Protein AF-A0A8J5QPN4-F1 (afdb_monomer_lite)

Structure (mmCIF, N/CA/C/O backbone):
data_AF-A0A8J5QPN4-F1
#
_entry.id   AF-A0A8J5QPN4-F1
#
loop_
_atom_site.group_PDB
_atom_site.id
_atom_site.type_symbol
_atom_site.label_atom_id
_atom_site.label_alt_id
_atom_site.label_comp_id
_atom_site.label_asym_id
_atom_site.label_entity_id
_atom_site.label_seq_id
_atom_site.pdbx_PDB_ins_code
_atom_site.Cartn_x
_atom_site.Cartn_y
_atom_site.Cartn_z
_atom_site.occupancy
_atom_site.B_iso_or_equiv
_atom_site.auth_seq_id
_atom_site.auth_comp_id
_atom_site.auth_asym_id
_atom_site.auth_atom_id
_atom_site.pdbx_PDB_model_num
ATOM 1 N N . MET A 1 1 ? -34.274 6.785 1.586 1.00 39.97 1 MET A N 1
ATOM 2 C CA . MET A 1 1 ? -33.399 6.368 2.703 1.00 39.97 1 MET A CA 1
ATOM 3 C C . MET A 1 1 ? -32.013 6.960 2.463 1.00 39.97 1 MET A C 1
ATOM 5 O O . MET A 1 1 ? -31.205 6.361 1.769 1.00 39.97 1 MET A O 1
ATOM 9 N N . LYS A 1 2 ? -31.789 8.200 2.905 1.00 30.58 2 LYS A N 1
ATOM 10 C CA . LYS A 1 2 ? -30.515 8.919 2.758 1.00 30.58 2 LYS A CA 1
ATOM 11 C C . LYS A 1 2 ? -29.833 8.866 4.125 1.00 30.58 2 LYS A C 1
ATOM 13 O O . LYS A 1 2 ? -30.420 9.345 5.090 1.00 30.58 2 LYS A O 1
ATOM 18 N N . LYS A 1 3 ? -28.666 8.226 4.235 1.00 36.06 3 LYS A N 1
ATOM 19 C CA . LYS A 1 3 ? -27.866 8.253 5.467 1.00 36.06 3 LYS A CA 1
ATOM 20 C C . LYS A 1 3 ? -27.276 9.658 5.584 1.00 36.06 3 LYS A C 1
ATOM 22 O O . LYS A 1 3 ? -26.425 10.037 4.788 1.00 36.06 3 LYS A O 1
ATOM 27 N N . MET A 1 4 ? -27.833 10.443 6.499 1.00 28.94 4 MET A N 1
ATOM 28 C CA . MET A 1 4 ? -27.435 11.817 6.782 1.00 28.94 4 MET A CA 1
ATOM 29 C C . MET A 1 4 ? -26.068 11.783 7.477 1.00 28.94 4 MET A C 1
ATOM 31 O O . MET A 1 4 ? -25.975 11.361 8.625 1.00 28.94 4 MET A O 1
ATOM 35 N N . MET A 1 5 ? -25.004 12.179 6.778 1.00 36.56 5 MET A N 1
ATOM 36 C CA . MET A 1 5 ? -23.725 12.509 7.410 1.00 36.56 5 MET A CA 1
ATOM 37 C C . MET A 1 5 ? -23.923 13.870 8.072 1.00 36.56 5 MET A C 1
ATOM 39 O O . MET A 1 5 ? -23.987 14.890 7.388 1.00 36.56 5 MET A O 1
ATOM 43 N N . ILE A 1 6 ? -24.137 13.883 9.385 1.00 39.09 6 ILE A N 1
ATOM 44 C CA . ILE A 1 6 ? -24.289 15.129 10.133 1.00 39.09 6 ILE A CA 1
ATOM 45 C C . ILE A 1 6 ? -22.881 15.702 10.330 1.00 39.09 6 ILE A C 1
ATOM 47 O O . ILE A 1 6 ? -22.170 15.328 11.257 1.00 39.09 6 ILE A O 1
ATOM 51 N N . SER A 1 7 ? -22.461 16.562 9.401 1.00 36.31 7 SER A N 1
ATOM 52 C CA . SER A 1 7 ? -21.256 17.382 9.535 1.00 36.31 7 SER A CA 1
ATOM 53 C C . SER A 1 7 ? -21.606 18.616 10.363 1.00 36.31 7 SER A C 1
ATOM 55 O O . SER A 1 7 ? -22.275 19.530 9.878 1.00 36.31 7 SER A O 1
ATOM 57 N N . PHE A 1 8 ? -21.209 18.631 11.635 1.00 41.84 8 PHE A N 1
ATOM 58 C CA . PHE A 1 8 ? -21.255 19.840 12.453 1.00 41.84 8 PHE A CA 1
ATOM 59 C C . PHE A 1 8 ? -19.992 20.661 12.183 1.00 41.84 8 PHE A C 1
ATOM 61 O O . PHE A 1 8 ? -18.977 20.514 12.856 1.00 41.84 8 PHE A O 1
ATOM 68 N N . ALA A 1 9 ? -20.056 21.528 11.173 1.00 39.81 9 ALA A N 1
ATOM 69 C CA . ALA A 1 9 ? -19.055 22.561 10.953 1.00 39.81 9 ALA A CA 1
ATOM 70 C C . ALA A 1 9 ? -19.378 23.783 11.824 1.00 39.81 9 ALA A C 1
ATOM 72 O O . ALA A 1 9 ? -20.337 24.507 11.559 1.00 39.81 9 ALA A O 1
ATOM 73 N N . LEU A 1 10 ? -18.560 24.033 12.845 1.00 47.19 10 LEU A N 1
ATOM 74 C CA . LEU A 1 10 ? -18.417 25.349 13.464 1.00 47.19 10 LEU A CA 1
ATOM 75 C C . LEU A 1 10 ? -17.051 25.423 14.142 1.00 47.19 10 LEU A C 1
ATOM 77 O O . LEU A 1 10 ? -16.809 24.714 15.112 1.00 47.19 10 LEU A O 1
ATOM 81 N N . MET A 1 11 ? -16.178 26.271 13.592 1.00 35.75 11 MET A N 1
ATOM 82 C CA . MET A 1 11 ? -15.293 27.227 14.277 1.00 35.75 11 MET A CA 1
ATOM 83 C C . MET A 1 11 ? -14.176 27.628 13.307 1.00 35.75 11 MET A C 1
ATOM 85 O O . MET A 1 11 ? -13.306 26.838 12.953 1.00 35.75 11 MET A O 1
ATOM 89 N N . ALA A 1 12 ? -14.211 28.884 12.873 1.00 42.66 12 ALA A N 1
ATOM 90 C CA . ALA A 1 12 ? -13.086 29.526 12.219 1.00 42.66 12 ALA A CA 1
ATOM 91 C C . ALA A 1 12 ? -12.042 29.887 13.282 1.00 42.66 12 ALA A C 1
ATOM 93 O O . ALA A 1 12 ? -12.346 30.711 14.134 1.00 42.66 12 ALA A O 1
ATOM 94 N N . PHE A 1 13 ? -10.830 29.333 13.210 1.00 40.97 13 PHE A N 1
ATOM 95 C CA . PHE A 1 13 ? -9.626 29.951 13.773 1.00 40.97 13 PHE A CA 1
ATOM 96 C C . PHE A 1 13 ? -8.393 29.578 12.943 1.00 40.97 13 PHE A C 1
ATOM 98 O O . PHE A 1 13 ? -8.222 28.455 12.480 1.00 40.97 13 PHE A O 1
ATOM 105 N N . VAL A 1 14 ? -7.571 30.598 12.726 1.00 39.31 14 VAL A N 1
ATOM 106 C CA . VAL A 1 14 ? -6.340 30.626 11.941 1.00 39.31 14 VAL A CA 1
ATOM 107 C C . VAL A 1 14 ? -5.268 29.767 12.616 1.00 39.31 14 VAL A C 1
ATOM 109 O O . VAL A 1 14 ? -4.944 29.989 13.778 1.00 39.31 14 VAL A O 1
ATOM 112 N N . GLY A 1 15 ? -4.687 28.824 11.875 1.00 39.31 15 GLY A N 1
ATOM 113 C CA . GLY A 1 15 ? -3.540 28.029 12.314 1.00 39.31 15 GLY A CA 1
ATOM 114 C C . GLY A 1 15 ? -3.570 26.637 11.699 1.00 39.31 15 GLY A C 1
ATOM 115 O O . GLY A 1 15 ? -4.461 25.849 11.990 1.00 39.31 15 GLY A O 1
ATOM 116 N N . ILE A 1 16 ? -2.600 26.330 10.837 1.00 41.41 16 ILE A N 1
ATOM 117 C CA . ILE A 1 16 ? -2.423 24.997 10.250 1.00 41.41 16 ILE A CA 1
ATOM 118 C C . ILE A 1 16 ? -1.913 24.066 11.357 1.00 41.41 16 ILE A C 1
ATOM 120 O O . ILE A 1 16 ? -0.720 23.814 11.488 1.00 41.41 16 ILE A O 1
ATOM 124 N N . VAL A 1 17 ? -2.820 23.564 12.182 1.00 39.00 17 VAL A N 1
ATOM 125 C CA . VAL A 1 17 ? -2.682 22.225 12.741 1.00 39.00 17 VAL A CA 1
ATOM 126 C C . VAL A 1 17 ? -3.517 21.350 11.831 1.00 39.00 17 VAL A C 1
ATOM 128 O O . VAL A 1 17 ? -4.729 21.527 11.739 1.00 39.00 17 VAL A O 1
ATOM 131 N N . ALA A 1 18 ? -2.862 20.441 11.110 1.00 42.47 18 ALA A N 1
ATOM 132 C CA . ALA A 1 18 ? -3.541 19.330 10.467 1.00 42.47 18 ALA A CA 1
ATOM 133 C C . ALA A 1 18 ? -4.150 18.467 11.581 1.00 42.47 18 ALA A C 1
ATOM 135 O O . ALA A 1 18 ? -3.571 17.469 12.004 1.00 42.47 18 ALA A O 1
ATOM 136 N N . ALA A 1 19 ? -5.288 18.897 12.124 1.00 46.59 19 ALA A N 1
ATOM 137 C CA . ALA A 1 19 ? -6.154 18.026 12.880 1.00 46.59 19 ALA A CA 1
ATOM 138 C C . ALA A 1 19 ? -6.639 17.004 11.856 1.00 46.59 19 ALA A C 1
ATOM 140 O O . ALA A 1 19 ? -7.495 17.310 11.029 1.00 46.59 19 ALA A O 1
ATOM 141 N N . ALA A 1 20 ? -6.005 15.830 11.837 1.00 53.09 20 ALA A N 1
ATOM 142 C CA . ALA A 1 20 ? -6.567 14.672 11.169 1.00 53.09 20 ALA A CA 1
ATOM 143 C C . ALA A 1 20 ? -8.007 14.568 11.674 1.00 53.09 20 ALA A C 1
ATOM 145 O O . ALA A 1 20 ? -8.219 14.389 12.876 1.00 53.09 20 ALA A O 1
ATOM 146 N N . GLU A 1 21 ? -8.974 14.822 10.793 1.00 59.59 21 GLU A N 1
ATOM 147 C CA . GLU A 1 21 ? -10.390 14.800 11.136 1.00 59.59 21 GLU A CA 1
ATOM 148 C C . GLU A 1 21 ? -10.666 13.429 11.749 1.00 59.59 21 GLU A C 1
ATOM 150 O O . GLU A 1 21 ? -10.624 12.406 11.065 1.00 59.59 21 GLU A O 1
ATOM 155 N N . THR A 1 22 ? -10.824 13.385 13.073 1.00 65.88 22 THR A N 1
ATOM 156 C CA . THR A 1 22 ? -11.009 12.122 13.778 1.00 65.88 22 THR A CA 1
ATOM 157 C C . THR A 1 22 ? -12.343 11.564 13.309 1.00 65.88 22 THR A C 1
ATOM 159 O O . THR A 1 22 ? -13.384 12.194 13.484 1.00 65.88 22 THR A O 1
ATOM 162 N N . GLN A 1 23 ? -12.310 10.420 12.631 1.00 77.38 23 GLN A N 1
ATOM 163 C CA . GLN A 1 23 ? -13.516 9.810 12.093 1.00 77.38 23 GLN A CA 1
ATOM 164 C C . GLN A 1 23 ? -14.260 9.109 13.226 1.00 77.38 23 GLN A C 1
ATOM 166 O O . GLN A 1 23 ? -13.757 8.153 13.814 1.00 77.38 23 GLN A O 1
ATOM 171 N N . TYR A 1 24 ? -15.467 9.580 13.518 1.00 83.00 24 TYR A N 1
ATOM 172 C CA . TYR A 1 24 ? -16.348 8.983 14.514 1.00 83.00 24 TYR A CA 1
ATOM 173 C C . TYR A 1 24 ? -17.436 8.140 13.842 1.00 83.00 24 TYR A C 1
ATOM 175 O O . TYR A 1 24 ? -17.983 8.507 12.799 1.00 83.00 24 TYR A O 1
ATOM 183 N N . MET A 1 25 ? -17.766 7.001 14.446 1.00 82.38 25 MET A N 1
ATOM 184 C CA . MET A 1 25 ? -18.909 6.161 14.082 1.00 82.38 25 MET A CA 1
ATOM 185 C C . MET A 1 25 ? -19.816 5.985 15.293 1.00 82.38 25 MET A C 1
ATOM 187 O O . MET A 1 25 ? -19.327 5.712 16.379 1.00 82.38 25 MET A O 1
ATOM 191 N N . MET A 1 26 ? -21.128 6.072 15.091 1.00 86.00 26 MET A N 1
ATOM 192 C CA . MET A 1 26 ? -22.126 5.734 16.108 1.00 86.00 26 MET A CA 1
ATOM 193 C C . MET A 1 26 ? -22.731 4.368 15.781 1.00 86.00 26 MET A C 1
ATOM 195 O O . MET A 1 26 ? -23.031 4.100 14.609 1.00 86.00 26 MET A O 1
ATOM 199 N N . ASP A 1 27 ? -22.900 3.502 16.777 1.00 81.31 27 ASP A N 1
ATOM 200 C CA . ASP A 1 27 ? -23.689 2.278 16.615 1.00 81.31 27 ASP A CA 1
ATOM 201 C C . ASP A 1 27 ? -25.197 2.525 16.826 1.00 81.31 27 ASP A C 1
ATOM 203 O O . ASP A 1 27 ? -25.643 3.653 17.047 1.00 81.31 27 ASP A O 1
ATOM 207 N N . GLY A 1 28 ? -26.005 1.469 16.682 1.00 77.06 28 GLY A N 1
ATOM 208 C CA . GLY A 1 28 ? -27.462 1.554 16.834 1.00 77.06 28 GLY A CA 1
ATOM 209 C C . GLY A 1 28 ? -27.925 1.875 18.257 1.00 77.06 28 GLY A C 1
ATOM 210 O O . GLY A 1 28 ? -29.056 2.325 18.426 1.00 77.06 28 GLY A O 1
ATOM 211 N N . ASP A 1 29 ? -27.044 1.698 19.241 1.00 85.31 29 ASP A N 1
ATOM 212 C CA . ASP A 1 29 ? -27.288 1.954 20.659 1.00 85.31 29 ASP A CA 1
ATOM 213 C C . ASP A 1 29 ? -26.724 3.323 21.095 1.00 85.31 29 ASP A C 1
ATOM 215 O O . ASP A 1 29 ? -26.787 3.687 22.269 1.00 85.31 29 ASP A O 1
ATOM 219 N N . GLY A 1 30 ? -26.199 4.113 20.148 1.00 83.44 30 GLY A N 1
ATOM 220 C CA . GLY A 1 30 ? -25.656 5.449 20.392 1.00 83.44 30 GLY A CA 1
ATOM 221 C C . GLY A 1 30 ? -24.236 5.457 20.959 1.00 83.44 30 GLY A C 1
ATOM 222 O O . GLY A 1 30 ? -23.797 6.485 21.476 1.00 83.44 30 GLY A O 1
ATOM 223 N N . VAL A 1 31 ? -23.506 4.343 20.878 1.00 82.56 31 VAL A N 1
ATOM 224 C CA . VAL A 1 31 ? -22.109 4.268 21.313 1.00 82.56 31 VAL A CA 1
ATOM 225 C C . VAL A 1 31 ? -21.205 4.865 20.241 1.00 82.56 31 VAL A C 1
ATOM 227 O O . VAL A 1 31 ? -21.206 4.436 19.086 1.00 82.56 31 VAL A O 1
ATOM 230 N N . GLU A 1 32 ? -20.397 5.838 20.652 1.00 91.25 32 GLU A N 1
ATOM 231 C CA . GLU A 1 32 ? -19.408 6.505 19.812 1.00 91.25 32 GLU A CA 1
ATOM 232 C C . GLU A 1 32 ? -18.096 5.717 19.743 1.00 91.25 32 GLU A C 1
ATOM 234 O O . GLU A 1 32 ? -17.506 5.368 20.765 1.00 91.25 32 GLU A O 1
ATOM 239 N N . TYR A 1 33 ? -17.609 5.490 18.526 1.00 91.31 33 TYR A N 1
ATOM 240 C CA . TYR A 1 33 ? -16.343 4.835 18.226 1.00 91.31 33 TYR A CA 1
ATOM 241 C C . TYR A 1 33 ? -15.430 5.756 17.427 1.00 91.31 33 TYR A C 1
ATOM 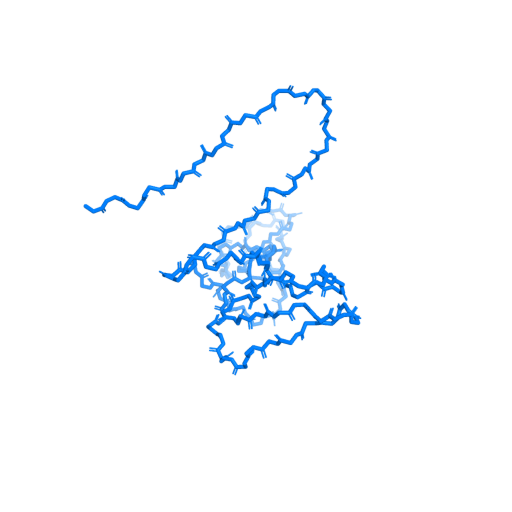243 O O . TYR A 1 33 ? -15.817 6.254 16.371 1.00 91.31 33 TYR A O 1
ATOM 251 N N . ILE A 1 34 ? -14.181 5.888 17.872 1.00 93.06 34 ILE A N 1
ATOM 252 C CA . ILE A 1 34 ? -13.105 6.483 17.076 1.00 93.06 34 ILE A CA 1
ATOM 253 C C . ILE A 1 34 ? -12.597 5.437 16.080 1.00 93.06 34 ILE A C 1
ATOM 255 O O . ILE A 1 34 ? -12.111 4.377 16.484 1.00 93.06 34 ILE A O 1
ATOM 259 N N . VAL A 1 35 ? -12.695 5.715 14.784 1.00 89.75 35 VAL A N 1
ATOM 260 C CA . VAL A 1 35 ? -12.197 4.826 13.727 1.00 89.75 35 VAL A CA 1
ATOM 261 C C . VAL A 1 35 ? -10.725 5.099 13.480 1.00 89.75 35 VAL A C 1
ATOM 263 O O . VAL A 1 35 ? -10.330 6.241 13.253 1.00 89.75 35 VAL A O 1
ATOM 266 N N . VAL A 1 36 ? -9.919 4.041 13.514 1.00 86.31 36 VAL A N 1
ATOM 267 C CA . VAL A 1 36 ? -8.481 4.107 13.245 1.00 86.31 36 VAL A CA 1
ATOM 268 C C . VAL A 1 36 ? -8.062 2.979 12.309 1.00 86.31 36 VAL A C 1
ATOM 270 O O . VAL A 1 36 ? -8.516 1.841 12.444 1.00 86.31 36 VAL A O 1
ATOM 273 N N . ASP A 1 37 ? -7.150 3.284 11.387 1.00 78.31 37 ASP A N 1
ATOM 274 C CA . ASP A 1 37 ? -6.617 2.301 10.433 1.00 78.31 37 ASP A CA 1
ATOM 275 C C . ASP A 1 37 ? -5.699 1.272 11.109 1.00 78.31 37 ASP A C 1
ATOM 277 O O . ASP A 1 37 ? -5.614 0.116 10.697 1.00 78.31 37 ASP A O 1
ATOM 281 N N . LYS A 1 38 ? -5.003 1.687 12.174 1.00 82.31 38 LYS A N 1
ATOM 282 C CA . LYS A 1 38 ? -4.085 0.854 12.954 1.00 82.31 38 LYS A CA 1
ATOM 283 C C . LYS A 1 38 ? -4.329 1.076 14.440 1.00 82.31 38 LYS A C 1
ATOM 285 O O . LYS A 1 38 ? -4.645 2.187 14.859 1.00 82.31 38 LYS A O 1
ATOM 290 N N . ALA A 1 39 ? -4.145 0.022 15.236 1.00 85.19 39 ALA A N 1
ATOM 291 C CA . ALA A 1 39 ? -4.165 0.138 16.687 1.00 85.19 39 ALA A CA 1
ATOM 292 C C . ALA A 1 39 ? -3.136 1.197 17.137 1.00 85.19 39 ALA A C 1
ATOM 294 O O . ALA A 1 39 ? -1.958 1.068 16.782 1.00 85.19 39 ALA A O 1
ATOM 295 N N . PRO A 1 40 ? -3.558 2.241 17.869 1.00 85.06 40 PRO A N 1
ATOM 296 C CA . PRO A 1 40 ? -2.635 3.212 18.430 1.00 85.06 40 PRO A CA 1
ATOM 297 C C . PRO A 1 40 ? -1.772 2.553 19.512 1.00 85.06 40 PRO A C 1
ATOM 299 O O . PRO A 1 40 ? -2.210 1.613 20.171 1.00 85.06 40 PRO A O 1
ATOM 302 N N . GLU A 1 41 ? -0.558 3.067 19.715 1.00 85.81 41 GLU A N 1
ATOM 303 C CA . GLU A 1 41 ? 0.315 2.616 20.812 1.00 85.81 41 GLU A CA 1
ATOM 304 C C . GLU A 1 41 ? -0.260 2.960 22.188 1.00 85.81 41 GLU A C 1
ATOM 306 O O . GLU A 1 41 ? -0.050 2.225 23.142 1.00 85.81 41 GLU A O 1
ATOM 311 N N . HIS A 1 42 ? -0.994 4.071 22.281 1.00 87.88 42 HIS A N 1
ATOM 312 C CA . HIS A 1 42 ? -1.671 4.515 23.492 1.00 87.88 42 HIS A CA 1
ATOM 313 C C . HIS A 1 42 ? -3.078 4.986 23.142 1.00 87.88 42 HIS A C 1
ATOM 315 O O . HIS A 1 42 ? -3.284 5.656 22.127 1.00 87.88 42 HIS A O 1
ATOM 321 N N . CYS A 1 43 ? -4.040 4.681 24.003 1.00 93.38 43 CYS A N 1
ATOM 322 C CA . CYS A 1 43 ? -5.413 5.150 23.870 1.00 93.38 43 CYS A CA 1
ATOM 323 C C . CYS A 1 43 ? -5.836 6.013 25.068 1.00 93.38 43 CYS A C 1
ATOM 325 O O . CYS A 1 43 ? -5.148 6.084 26.089 1.00 93.38 43 CYS A O 1
ATOM 327 N N . GLU A 1 44 ? -6.975 6.692 24.938 1.00 94.06 44 GLU A N 1
ATOM 328 C CA . GLU A 1 44 ? -7.556 7.480 26.024 1.00 94.06 44 GLU A CA 1
ATOM 329 C C . GLU A 1 44 ? -8.527 6.624 26.854 1.00 94.06 44 GLU A C 1
ATOM 331 O O . GLU A 1 44 ? -9.512 6.130 26.291 1.00 94.06 44 GLU A O 1
ATOM 336 N N . PRO A 1 45 ? -8.276 6.424 28.165 1.00 96.00 45 PRO A N 1
ATOM 337 C CA . PRO A 1 45 ? -9.088 5.547 29.004 1.00 96.00 45 PRO A CA 1
ATOM 338 C C . PRO A 1 45 ? -10.586 5.850 28.919 1.00 96.00 45 PRO A C 1
ATOM 340 O O . PRO A 1 45 ? -11.008 7.003 28.953 1.00 96.00 45 PRO A O 1
ATOM 343 N N .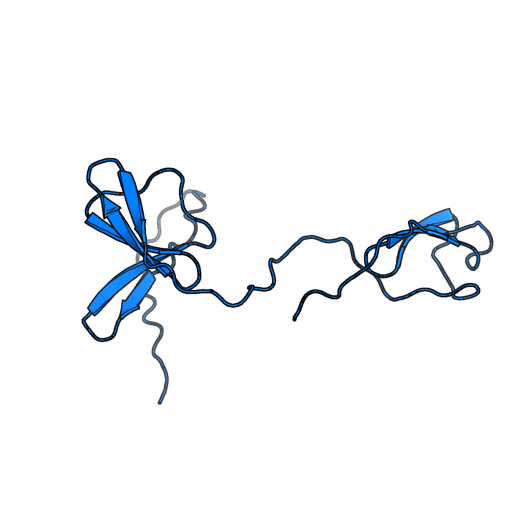 GLY A 1 46 ? -11.400 4.800 28.800 1.00 92.69 46 GLY A N 1
ATOM 344 C CA . GLY A 1 46 ? -12.856 4.915 28.669 1.00 92.69 46 GLY A CA 1
ATOM 345 C C . GLY A 1 46 ? -13.359 5.145 27.239 1.00 92.69 46 GLY A C 1
ATOM 346 O O . GLY A 1 46 ? -14.511 4.807 26.956 1.00 92.69 46 GLY A O 1
ATOM 347 N N . LYS A 1 47 ? -12.516 5.619 26.308 1.00 94.50 47 LYS A N 1
ATOM 348 C CA . LYS A 1 47 ? -12.910 5.753 24.898 1.00 94.50 47 LYS A CA 1
ATOM 349 C C . LYS A 1 47 ? -13.030 4.400 24.199 1.00 94.50 47 LYS A C 1
ATOM 351 O O . LYS A 1 47 ? -12.375 3.411 24.554 1.00 94.50 47 LYS A O 1
ATOM 356 N N . LYS A 1 48 ? -13.882 4.366 23.173 1.00 95.44 48 LYS A N 1
ATOM 357 C CA . LYS A 1 48 ? -14.091 3.207 22.304 1.00 95.44 48 LYS A CA 1
ATOM 358 C C . LYS A 1 48 ? -13.465 3.463 20.942 1.00 95.44 48 LYS A C 1
ATOM 360 O O . LYS A 1 48 ? -13.544 4.563 20.400 1.00 95.44 48 LYS A O 1
ATOM 365 N N . TYR A 1 49 ? -12.858 2.423 20.390 1.00 94.75 49 TYR A N 1
ATOM 366 C CA . TYR A 1 49 ? -12.167 2.472 19.110 1.00 94.75 49 TYR A CA 1
ATOM 367 C C . TYR A 1 49 ? -12.697 1.385 18.195 1.00 94.75 49 TYR A C 1
ATOM 369 O O . TYR A 1 49 ? -13.058 0.296 18.645 1.00 94.75 49 TYR A O 1
ATOM 377 N N . LYS A 1 50 ? -12.710 1.669 16.902 1.00 92.62 50 LYS A N 1
ATOM 378 C CA . LYS A 1 50 ? -12.900 0.671 15.865 1.00 92.62 50 LYS A CA 1
ATOM 379 C C . LYS A 1 50 ? -11.595 0.550 15.093 1.00 92.62 50 LYS A C 1
ATOM 381 O O . LYS A 1 50 ? -11.256 1.431 14.307 1.00 92.62 50 LYS A O 1
ATOM 386 N N . VAL A 1 51 ? -10.861 -0.520 15.381 1.00 91.19 51 VAL A N 1
ATOM 387 C CA . VAL A 1 51 ? -9.604 -0.862 14.711 1.00 91.19 51 VAL A CA 1
ATOM 388 C C . VAL A 1 51 ? -9.945 -1.895 13.647 1.00 91.19 51 VAL A C 1
ATOM 390 O O . VAL A 1 51 ? -10.287 -3.033 13.989 1.00 91.19 51 VAL A O 1
ATOM 393 N N . ASP A 1 52 ? -9.896 -1.498 12.374 1.00 88.06 52 ASP A N 1
ATOM 394 C CA . ASP A 1 52 ? -10.395 -2.325 11.265 1.00 88.06 52 ASP A CA 1
ATOM 395 C C . ASP A 1 52 ? -11.867 -2.747 11.540 1.00 88.06 52 ASP A C 1
ATOM 397 O O . ASP A 1 52 ? -12.744 -1.908 11.776 1.00 88.06 52 ASP A O 1
ATOM 401 N N . CYS A 1 53 ? -12.173 -4.044 11.574 1.00 88.75 53 CYS A N 1
ATOM 402 C CA . CYS A 1 53 ? -13.500 -4.568 11.883 1.00 88.75 53 CYS A CA 1
ATOM 403 C C . CYS A 1 53 ? -13.732 -4.846 13.380 1.00 88.75 53 CYS A C 1
ATOM 405 O O . CYS A 1 53 ? -14.835 -5.260 13.767 1.00 88.75 53 CYS A O 1
ATOM 407 N N . ASN A 1 54 ? -12.708 -4.668 14.219 1.00 92.88 54 ASN A N 1
ATOM 408 C CA . ASN A 1 54 ? -12.751 -4.988 15.639 1.00 92.88 54 ASN A CA 1
ATOM 409 C C . ASN A 1 54 ? -13.15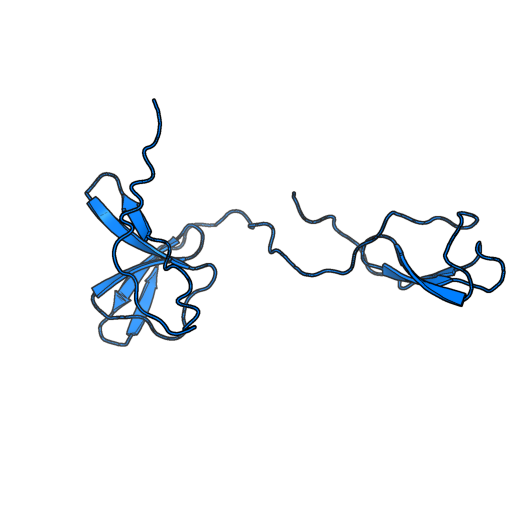1 -3.783 16.484 1.00 92.88 54 ASN A C 1
ATOM 411 O O . ASN A 1 54 ? -12.695 -2.663 16.272 1.00 92.88 54 ASN A O 1
ATOM 415 N N . LEU A 1 55 ? -14.003 -4.044 17.474 1.00 93.81 55 LEU A N 1
ATOM 416 C CA . LEU A 1 55 ? -14.432 -3.050 18.448 1.00 93.81 55 LEU A CA 1
ATOM 417 C C . LEU A 1 55 ? -13.545 -3.173 19.680 1.00 93.81 55 LEU A C 1
ATOM 419 O O . LEU A 1 55 ? -13.364 -4.271 20.211 1.00 93.81 55 LEU A O 1
ATOM 423 N N . CYS A 1 56 ? -13.003 -2.049 20.121 1.00 95.81 56 CYS A N 1
ATOM 424 C CA . CYS A 1 56 ? -12.030 -1.972 21.191 1.00 95.81 56 CYS A CA 1
ATOM 425 C C . CYS A 1 56 ? -12.464 -0.970 22.258 1.00 95.81 56 CYS A C 1
ATOM 427 O O . CYS A 1 56 ? -13.118 0.032 21.969 1.00 95.81 56 CYS A O 1
ATOM 429 N N . SER A 1 57 ? -12.073 -1.236 23.500 1.00 96.00 57 SER A N 1
ATOM 430 C CA . SER A 1 57 ? -12.198 -0.300 24.619 1.00 96.00 57 SER A CA 1
ATOM 431 C C . SER A 1 57 ? -10.821 0.006 25.177 1.00 96.00 57 SER A C 1
ATOM 433 O O . SER A 1 57 ? -10.023 -0.916 25.351 1.00 96.00 57 SER A O 1
ATOM 435 N N . CYS A 1 58 ? -10.562 1.274 25.475 1.00 96.31 58 CYS A N 1
ATOM 436 C CA . CYS A 1 58 ? -9.340 1.659 26.157 1.00 96.31 58 CYS A CA 1
ATOM 437 C C . CYS A 1 58 ? -9.448 1.426 27.666 1.00 96.31 58 CYS A C 1
ATOM 439 O O . CYS A 1 58 ? -10.376 1.929 28.311 1.00 96.31 58 CYS A O 1
ATOM 441 N N . LEU A 1 59 ? -8.502 0.667 28.214 1.00 95.25 59 LEU A N 1
ATOM 442 C CA . LEU A 1 59 ? -8.380 0.380 29.641 1.00 95.25 59 LEU A CA 1
ATOM 443 C C . LEU A 1 59 ? -7.670 1.525 30.388 1.00 95.25 59 LEU A C 1
ATOM 445 O O . LEU A 1 59 ? -7.120 2.436 29.770 1.00 95.25 59 LEU A O 1
ATOM 449 N N . SER A 1 60 ? -7.659 1.472 31.725 1.00 94.44 60 SER A N 1
ATOM 450 C CA . SER A 1 60 ? -6.947 2.449 32.571 1.00 94.44 60 SER A CA 1
ATOM 451 C C . SER A 1 60 ? -5.452 2.516 32.261 1.00 94.44 60 SER A C 1
ATOM 453 O O . SER A 1 60 ? -4.882 3.602 32.222 1.00 94.44 60 SER A O 1
ATOM 455 N N . GLU A 1 61 ? -4.855 1.365 31.948 1.00 93.81 61 GLU A N 1
ATOM 456 C CA . GLU A 1 61 ? -3.433 1.219 31.619 1.00 93.81 61 GLU A CA 1
ATOM 457 C C . GLU A 1 61 ? -3.084 1.693 30.198 1.00 93.81 61 GLU A C 1
ATOM 459 O O . GLU A 1 61 ? -1.954 1.532 29.754 1.00 93.81 61 GLU A O 1
ATOM 464 N N . LYS A 1 62 ? -4.041 2.304 29.481 1.00 92.06 62 LYS A N 1
ATOM 465 C CA . LYS A 1 62 ? -3.904 2.787 28.093 1.00 92.06 62 LYS A CA 1
ATOM 466 C C . LYS A 1 62 ? -3.693 1.690 27.047 1.00 92.06 62 LYS A C 1
ATOM 468 O O . LYS A 1 62 ? -3.345 1.995 25.907 1.00 92.06 62 LYS A O 1
ATOM 473 N N . ASP A 1 63 ? -4.003 0.452 27.416 1.00 93.50 63 ASP A N 1
ATOM 474 C CA . ASP A 1 63 ? -4.081 -0.691 26.514 1.00 93.50 63 ASP A CA 1
ATOM 475 C C . ASP A 1 63 ? -5.482 -0.847 25.912 1.00 93.50 63 ASP A C 1
ATOM 477 O O . ASP A 1 63 ? -6.505 -0.562 26.546 1.00 93.50 63 ASP A O 1
ATOM 481 N N . LEU A 1 64 ? -5.540 -1.366 24.684 1.00 95.06 64 LEU A N 1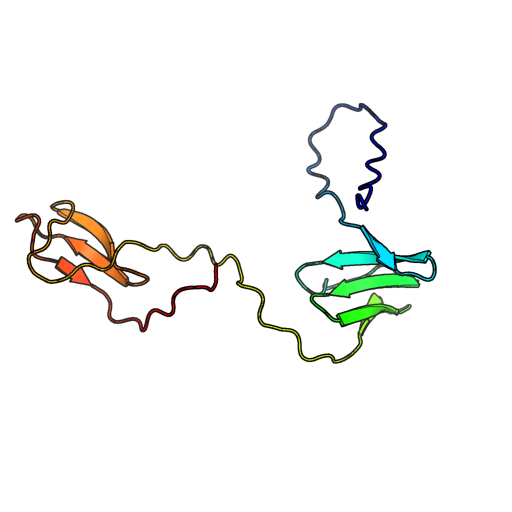
ATOM 482 C CA . LEU A 1 64 ? -6.794 -1.686 24.009 1.00 95.06 64 LEU A CA 1
ATOM 483 C C . LEU A 1 64 ? -7.223 -3.133 24.265 1.00 95.06 64 LEU A C 1
ATOM 485 O O . LEU A 1 64 ? -6.546 -4.087 23.880 1.00 95.06 64 LEU A O 1
ATOM 489 N N . ALA A 1 65 ? -8.426 -3.299 24.809 1.00 95.31 65 ALA A N 1
ATOM 490 C CA . ALA A 1 65 ? -9.129 -4.576 24.834 1.00 95.31 65 ALA A CA 1
ATOM 491 C C . ALA A 1 65 ? -10.082 -4.662 23.634 1.00 95.31 65 ALA A C 1
ATOM 493 O O . ALA A 1 65 ? -11.093 -3.958 23.591 1.00 95.31 65 ALA A O 1
ATOM 494 N N . CYS A 1 66 ? -9.761 -5.519 22.662 1.00 95.88 66 CYS A N 1
ATOM 495 C CA . CYS A 1 66 ? -10.490 -5.645 21.397 1.00 95.88 66 CYS A CA 1
ATOM 496 C C . CYS A 1 66 ? -11.224 -6.982 21.246 1.00 95.88 66 CYS A C 1
ATOM 498 O O . CYS A 1 66 ? -10.775 -8.024 21.733 1.00 95.88 66 CYS A O 1
ATOM 500 N N . THR A 1 67 ? -12.303 -6.981 20.459 1.00 95.44 67 THR A N 1
ATOM 501 C CA . THR A 1 67 ? -12.827 -8.218 19.864 1.00 95.44 67 THR A CA 1
ATOM 502 C C . THR A 1 67 ? -11.774 -8.875 18.960 1.00 95.44 67 THR A C 1
ATOM 504 O O . THR A 1 67 ? -10.817 -8.233 18.533 1.00 95.44 67 THR A O 1
ATOM 507 N N . ARG A 1 68 ? -11.948 -10.164 18.643 1.00 93.81 68 ARG A N 1
ATOM 508 C CA . ARG A 1 68 ? -11.032 -10.934 17.775 1.00 93.81 68 ARG A CA 1
ATOM 509 C C . ARG A 1 68 ? -11.735 -11.475 16.529 1.00 93.81 68 ARG A C 1
ATOM 511 O O . ARG A 1 68 ? -11.702 -12.669 16.240 1.00 93.81 68 ARG A O 1
ATOM 518 N N . ARG A 1 69 ? -12.430 -10.597 15.812 1.00 92.06 69 ARG A N 1
ATOM 519 C CA . ARG A 1 69 ? -13.050 -10.900 14.518 1.00 92.06 69 ARG A CA 1
ATOM 520 C C . ARG A 1 69 ? -11.955 -11.032 13.461 1.00 92.06 69 ARG A C 1
ATOM 522 O O . ARG A 1 69 ? -11.014 -10.239 13.443 1.00 92.06 69 ARG A O 1
ATOM 529 N N . LYS A 1 70 ? -12.091 -12.022 12.573 1.00 89.12 70 LYS A N 1
ATOM 530 C CA . LYS A 1 70 ? -11.281 -12.099 11.351 1.00 89.12 70 LYS A CA 1
ATOM 531 C C . LYS A 1 70 ? -11.767 -11.011 10.403 1.00 89.12 70 LYS A C 1
ATOM 533 O O . LYS A 1 70 ? -12.878 -11.108 9.886 1.00 89.12 70 LYS A O 1
ATOM 538 N N . CYS A 1 71 ? -10.957 -9.979 10.224 1.00 85.94 71 CYS A N 1
ATOM 539 C CA . CYS A 1 71 ? -11.280 -8.890 9.320 1.00 85.94 71 CYS A CA 1
ATOM 540 C C . CYS A 1 71 ? -10.918 -9.261 7.885 1.00 85.94 71 CYS A C 1
ATOM 542 O O . CYS A 1 71 ? -9.969 -10.008 7.636 1.00 85.94 71 CYS A O 1
ATOM 544 N N . VAL A 1 72 ? -11.719 -8.769 6.941 1.00 81.81 72 VAL A N 1
ATOM 545 C CA . VAL A 1 72 ? -11.398 -8.887 5.520 1.00 81.81 72 VAL A CA 1
ATOM 546 C C . VAL A 1 72 ? -10.184 -8.002 5.260 1.00 81.81 72 VAL A C 1
ATOM 548 O O . VAL A 1 72 ? -10.244 -6.834 5.645 1.00 81.81 72 VAL A O 1
ATOM 551 N N . PRO A 1 73 ? -9.118 -8.504 4.606 1.00 69.44 73 PRO A N 1
ATOM 552 C CA . PRO A 1 73 ? -7.979 -7.680 4.233 1.00 69.44 73 PRO A CA 1
ATOM 553 C C . PRO A 1 73 ? -8.476 -6.445 3.493 1.00 69.44 73 PRO A C 1
ATOM 555 O O . PRO A 1 73 ? -9.037 -6.547 2.401 1.00 69.44 73 PRO A O 1
ATOM 558 N N . HIS A 1 74 ? -8.334 -5.281 4.117 1.00 62.16 74 HIS A N 1
ATOM 559 C CA . HIS A 1 74 ? -8.560 -4.037 3.408 1.00 62.16 74 HIS A CA 1
ATOM 560 C C . HIS A 1 74 ? -7.424 -3.899 2.399 1.00 62.16 74 HIS A C 1
ATOM 562 O O . HIS A 1 74 ? -6.284 -4.254 2.731 1.00 62.16 74 HIS A O 1
ATOM 568 N N . PRO A 1 75 ? -7.698 -3.437 1.168 1.00 57.94 75 PRO A N 1
ATOM 569 C CA . PRO A 1 75 ? -6.627 -3.066 0.271 1.00 57.94 75 PRO A CA 1
ATOM 570 C C . PRO A 1 75 ? -5.873 -1.934 0.951 1.00 57.94 75 PRO A C 1
ATOM 572 O O . PRO A 1 75 ? -6.311 -0.785 0.988 1.00 57.94 75 PRO A O 1
ATOM 575 N N . VAL A 1 76 ? -4.758 -2.292 1.582 1.00 55.97 76 VAL A N 1
ATOM 576 C CA . VAL A 1 76 ? -3.807 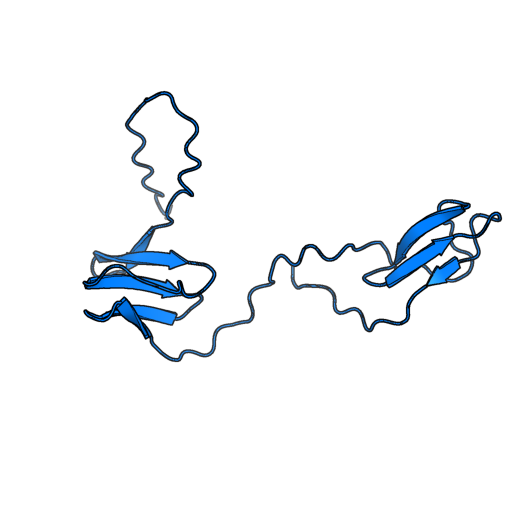-1.322 2.088 1.00 55.97 76 VAL A CA 1
ATOM 577 C C . VAL A 1 76 ? -3.476 -0.474 0.870 1.00 55.97 76 VAL A C 1
ATOM 579 O O . VAL A 1 76 ? -3.067 -1.022 -0.157 1.00 55.97 76 VAL A O 1
ATOM 582 N N . LYS A 1 77 ? -3.689 0.842 0.957 1.00 57.56 77 LYS A N 1
ATOM 583 C CA . LYS A 1 77 ? -3.082 1.783 0.016 1.00 57.56 77 LYS A CA 1
ATOM 584 C C . LYS A 1 77 ? -1.576 1.675 0.219 1.00 57.56 77 LYS A C 1
ATOM 586 O O . LYS A 1 77 ? -0.977 2.435 0.967 1.00 57.56 77 LYS A O 1
ATOM 591 N N . GLN A 1 78 ? -0.979 0.627 -0.328 1.00 56.12 78 GLN A N 1
ATOM 592 C CA . GLN A 1 78 ? 0.454 0.543 -0.442 1.00 56.12 78 GLN A CA 1
ATOM 593 C C . GLN A 1 78 ? 0.784 1.443 -1.619 1.00 56.12 78 GLN A C 1
ATOM 595 O O . GLN A 1 78 ? 0.270 1.226 -2.718 1.00 56.12 78 GLN A O 1
ATOM 600 N N . ASP A 1 79 ? 1.635 2.436 -1.386 1.00 68.06 79 ASP A N 1
ATOM 601 C CA . ASP A 1 79 ? 2.252 3.237 -2.440 1.00 68.06 79 ASP A CA 1
ATOM 602 C C . ASP A 1 79 ? 3.250 2.359 -3.222 1.00 68.06 79 ASP A C 1
ATOM 604 O O . ASP A 1 79 ? 4.456 2.601 -3.262 1.00 68.06 79 ASP A O 1
ATOM 608 N N . ILE A 1 80 ? 2.768 1.255 -3.799 1.00 72.81 80 ILE A N 1
ATOM 609 C CA . ILE A 1 80 ? 3.546 0.418 -4.699 1.00 72.81 80 ILE A CA 1
ATOM 610 C C . ILE A 1 80 ? 3.582 1.163 -6.023 1.00 72.81 80 ILE A C 1
ATOM 612 O O . ILE A 1 80 ? 2.555 1.332 -6.680 1.00 72.81 80 ILE A O 1
ATOM 616 N N . ALA A 1 81 ? 4.779 1.580 -6.427 1.00 86.31 81 ALA A N 1
ATOM 617 C CA . ALA A 1 81 ? 5.005 2.044 -7.783 1.00 86.31 81 ALA A CA 1
ATOM 618 C C . ALA A 1 81 ? 4.603 0.926 -8.758 1.00 86.31 81 ALA A C 1
ATOM 620 O O . ALA A 1 81 ? 5.165 -0.172 -8.732 1.00 86.31 81 ALA A O 1
ATOM 621 N N . TRP A 1 82 ? 3.579 1.206 -9.562 1.00 90.88 82 TRP A N 1
ATOM 622 C CA . TRP A 1 82 ? 2.930 0.243 -10.439 1.00 90.88 82 TRP A CA 1
ATOM 623 C C . TRP A 1 82 ? 2.831 0.811 -11.850 1.00 90.88 82 TRP A C 1
ATOM 625 O O . TRP A 1 82 ? 2.529 1.991 -12.027 1.00 90.88 82 TRP A O 1
ATOM 635 N N . GLY A 1 83 ? 3.047 -0.025 -12.860 1.00 92.06 83 GLY A N 1
ATOM 636 C CA . GLY A 1 83 ? 2.802 0.346 -14.252 1.00 92.06 83 GLY A CA 1
ATOM 637 C C . GLY A 1 83 ? 2.083 -0.743 -15.048 1.00 92.06 83 GLY A C 1
ATOM 638 O O . GLY A 1 83 ? 1.759 -1.803 -14.506 1.00 92.06 83 GLY A O 1
ATOM 639 N 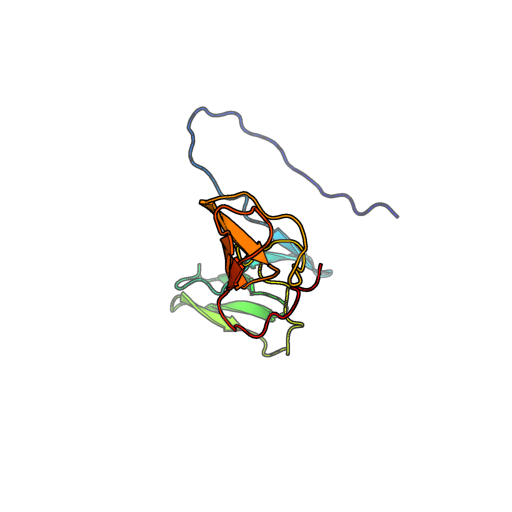N . PRO A 1 84 ? 1.768 -0.489 -16.326 1.00 93.25 84 PRO A N 1
ATOM 640 C CA . PRO A 1 84 ? 1.152 -1.491 -17.191 1.00 93.25 84 PRO A CA 1
ATOM 641 C C . PRO A 1 84 ? 2.080 -2.697 -17.370 1.00 93.25 84 PRO A C 1
ATOM 643 O O . PRO A 1 84 ? 3.297 -2.558 -17.310 1.00 93.25 84 PRO A O 1
ATOM 646 N N . PHE A 1 85 ? 1.513 -3.880 -17.611 1.00 95.00 85 PHE A N 1
ATOM 647 C CA . PHE A 1 85 ? 2.313 -5.054 -17.953 1.00 95.00 85 PHE A CA 1
ATOM 648 C C . PHE A 1 85 ? 3.048 -4.817 -19.278 1.00 95.00 85 PHE A C 1
ATOM 650 O O . PHE A 1 85 ? 2.413 -4.534 -20.295 1.00 95.00 85 PHE A O 1
ATOM 657 N N . TRP A 1 86 ? 4.373 -4.938 -19.255 1.00 96.88 86 TRP A N 1
ATOM 658 C CA . TRP A 1 86 ? 5.244 -4.831 -20.419 1.00 96.88 86 TRP A CA 1
ATOM 659 C C . TRP A 1 86 ? 5.752 -6.215 -20.822 1.00 96.88 86 TRP A C 1
ATOM 661 O O . TRP A 1 86 ? 6.189 -7.004 -19.982 1.00 96.88 86 TRP A O 1
ATOM 671 N N . LYS A 1 87 ? 5.739 -6.496 -22.124 1.00 95.19 87 LYS A N 1
ATOM 672 C CA . LYS A 1 87 ? 6.349 -7.691 -22.724 1.00 95.19 87 LYS A CA 1
ATOM 673 C C . LYS A 1 87 ? 7.464 -7.279 -23.681 1.00 95.19 87 LYS A C 1
ATOM 675 O O . LYS A 1 87 ? 7.468 -6.178 -24.223 1.00 95.19 87 LYS A O 1
ATOM 680 N N . HIS A 1 88 ? 8.398 -8.195 -23.917 1.00 93.50 88 HIS A N 1
ATOM 681 C CA . HIS A 1 88 ? 9.530 -7.953 -24.805 1.00 93.50 88 HIS A CA 1
ATOM 682 C C . HIS A 1 88 ? 9.080 -7.463 -26.194 1.00 93.50 88 HIS A C 1
ATOM 684 O O . HIS A 1 88 ? 8.229 -8.091 -26.827 1.00 93.50 88 HIS A O 1
ATOM 690 N N . GLY A 1 89 ? 9.659 -6.349 -26.654 1.00 92.50 89 GLY A N 1
ATOM 691 C CA . GLY A 1 89 ? 9.326 -5.698 -27.923 1.00 92.50 89 GLY A CA 1
ATOM 692 C C . GLY A 1 89 ? 8.302 -4.561 -27.821 1.00 92.50 89 GLY A C 1
ATOM 693 O O . GLY A 1 89 ? 8.212 -3.764 -28.760 1.00 92.50 89 GLY A O 1
ATOM 694 N N . ASP A 1 90 ? 7.573 -4.439 -26.705 1.00 97.25 90 ASP A N 1
ATOM 695 C CA . ASP A 1 90 ? 6.681 -3.300 -26.481 1.00 97.25 90 ASP A CA 1
ATOM 696 C C . ASP A 1 90 ? 7.488 -2.005 -26.260 1.00 97.25 90 ASP A C 1
ATOM 698 O O . ASP A 1 90 ? 8.576 -2.045 -25.671 1.00 97.25 90 ASP A O 1
ATOM 702 N N . PRO A 1 91 ? 6.967 -0.836 -26.680 1.00 97.38 91 PRO A N 1
ATOM 703 C CA . PRO A 1 91 ? 7.632 0.437 -26.444 1.00 97.38 91 PRO A CA 1
ATOM 704 C C . PRO A 1 91 ? 7.829 0.731 -24.951 1.00 97.38 91 PRO A C 1
ATOM 706 O O . PRO A 1 91 ? 6.903 0.605 -24.150 1.00 97.38 91 PRO A O 1
ATOM 709 N N . CYS A 1 92 ? 9.022 1.191 -24.593 1.00 97.69 92 CYS A N 1
ATOM 710 C CA . CYS A 1 92 ? 9.368 1.685 -23.265 1.00 97.69 92 CYS A CA 1
ATOM 711 C C . CYS A 1 92 ? 10.137 3.018 -23.373 1.00 97.69 92 CYS A C 1
ATOM 713 O O . CYS A 1 92 ? 10.652 3.360 -24.443 1.00 97.69 92 CYS A O 1
ATOM 715 N N . PRO A 1 93 ? 10.200 3.829 -22.300 1.00 97.44 93 PRO A N 1
ATOM 716 C CA . PRO A 1 93 ? 10.864 5.126 -22.360 1.00 97.44 93 PRO A CA 1
ATOM 717 C C . PRO A 1 93 ? 12.389 4.950 -22.439 1.00 97.44 93 PRO A C 1
ATOM 719 O O . PRO A 1 93 ? 13.031 4.670 -21.431 1.00 97.44 93 PRO A O 1
ATOM 722 N N . ALA A 1 94 ? 12.965 5.116 -23.636 1.00 97.81 94 ALA A N 1
ATOM 723 C CA . ALA A 1 94 ? 14.377 4.838 -23.910 1.00 97.81 94 ALA A CA 1
ATOM 724 C C . ALA A 1 94 ? 15.330 5.490 -22.893 1.00 97.81 94 ALA A C 1
ATOM 726 O O . ALA A 1 94 ? 15.212 6.680 -22.585 1.00 97.81 94 ALA A O 1
ATOM 727 N N . ASN A 1 95 ? 16.282 4.698 -22.390 1.00 97.62 95 ASN A N 1
ATOM 728 C CA . ASN A 1 95 ? 17.246 5.072 -21.345 1.00 97.62 95 ASN A CA 1
ATOM 729 C C . ASN A 1 95 ? 16.628 5.516 -20.002 1.00 97.62 95 ASN A C 1
ATOM 731 O O . ASN A 1 95 ? 17.325 6.111 -19.180 1.00 97.62 95 ASN A O 1
ATOM 735 N N . LYS A 1 96 ? 15.344 5.237 -19.744 1.00 98.25 96 LYS A N 1
ATOM 736 C CA . LYS A 1 96 ? 14.673 5.575 -18.480 1.00 98.25 96 LYS A CA 1
ATOM 737 C C . LYS A 1 96 ? 14.199 4.339 -17.726 1.00 98.25 96 LYS A C 1
ATOM 739 O O . LYS A 1 96 ? 13.986 3.264 -18.291 1.00 98.25 96 LYS A O 1
ATOM 744 N N . GLU A 1 97 ? 13.998 4.541 -16.431 1.00 97.94 97 GLU A N 1
ATOM 745 C CA . GLU A 1 97 ? 13.319 3.588 -15.567 1.00 97.94 97 GLU A CA 1
ATOM 746 C C . GLU A 1 97 ? 11.800 3.671 -15.756 1.00 97.94 97 GLU A C 1
ATOM 748 O O . GLU A 1 97 ? 11.236 4.745 -15.981 1.00 97.94 97 GLU A O 1
ATOM 753 N N . PHE A 1 98 ? 11.135 2.529 -15.636 1.00 97.38 98 PHE A N 1
ATOM 754 C CA . PHE A 1 98 ? 9.680 2.430 -15.595 1.00 97.38 98 PHE A CA 1
ATOM 755 C C . PHE A 1 98 ? 9.260 1.240 -14.730 1.00 97.38 98 PHE A C 1
ATOM 757 O O . PHE A 1 98 ? 10.098 0.453 -14.286 1.00 97.38 98 PHE A O 1
ATOM 764 N N . TYR A 1 99 ? 7.959 1.111 -14.487 1.00 96.25 99 TYR A N 1
ATOM 765 C CA . TYR A 1 99 ? 7.397 -0.032 -13.779 1.00 96.25 99 TYR A CA 1
ATOM 766 C C . TYR A 1 99 ? 6.554 -0.877 -14.730 1.00 96.25 99 TYR A C 1
ATOM 768 O O . TYR A 1 99 ? 5.734 -0.338 -15.472 1.00 96.25 99 TYR A O 1
ATOM 776 N N . SER A 1 100 ? 6.766 -2.191 -14.700 1.00 95.19 100 SER A N 1
ATOM 777 C CA . SER A 1 100 ? 5.882 -3.184 -15.308 1.00 95.19 100 SER A CA 1
ATOM 778 C C . SER A 1 100 ? 5.205 -3.949 -14.188 1.00 95.19 100 SER A C 1
ATOM 780 O O . SER A 1 100 ? 5.854 -4.736 -13.496 1.00 95.19 100 SER A O 1
ATOM 782 N N . GLU A 1 101 ? 3.920 -3.688 -13.971 1.00 93.75 101 GLU A N 1
ATOM 783 C CA . GLU A 1 101 ? 3.252 -4.056 -12.722 1.00 93.75 101 GLU A CA 1
ATOM 784 C C . GLU A 1 101 ? 4.081 -3.555 -11.525 1.00 93.75 101 GLU A C 1
ATOM 786 O O . GLU A 1 101 ? 4.493 -2.400 -11.524 1.00 93.75 101 GLU A O 1
ATOM 791 N N . CYS A 1 102 ? 4.383 -4.397 -10.538 1.00 93.62 102 CYS A N 1
ATOM 792 C CA . CYS A 1 102 ? 5.228 -4.052 -9.390 1.00 93.62 102 CYS A CA 1
ATOM 793 C C . CYS A 1 102 ? 6.747 -4.156 -9.651 1.00 93.62 102 CYS A C 1
ATOM 795 O O . CYS A 1 102 ? 7.555 -3.924 -8.741 1.00 93.62 102 CYS A O 1
ATOM 797 N N . ASN A 1 103 ? 7.159 -4.566 -10.856 1.00 95.81 103 ASN A N 1
ATOM 798 C CA . ASN A 1 103 ? 8.564 -4.759 -11.195 1.00 95.81 103 ASN A CA 1
ATOM 799 C C . ASN A 1 103 ? 9.193 -3.474 -11.713 1.00 95.81 103 ASN A C 1
ATOM 801 O O . ASN A 1 103 ? 8.658 -2.826 -12.607 1.00 95.81 103 ASN A O 1
ATOM 805 N N . LYS A 1 104 ? 10.366 -3.136 -11.172 1.00 97.56 104 LYS A N 1
ATOM 806 C CA . LYS A 1 104 ? 11.164 -2.009 -11.650 1.00 97.56 104 LYS A CA 1
ATOM 807 C C . LYS A 1 104 ? 11.960 -2.461 -12.870 1.00 97.56 104 LYS A C 1
ATOM 809 O O . LYS A 1 104 ? 12.617 -3.502 -12.813 1.00 97.56 104 LYS A O 1
ATOM 814 N N . CYS A 1 105 ? 11.908 -1.679 -13.938 1.00 98.12 105 CYS A N 1
ATOM 815 C CA . CYS A 1 105 ? 12.528 -1.977 -15.219 1.00 98.12 105 CYS A CA 1
ATOM 816 C C . CYS A 1 105 ? 13.436 -0.830 -15.673 1.00 98.12 105 CYS A C 1
ATOM 818 O O . CYS A 1 105 ? 13.112 0.337 -15.458 1.00 98.12 105 CYS A O 1
ATOM 820 N N . GLN A 1 106 ? 14.533 -1.161 -16.353 1.00 98.44 106 GLN A N 1
ATOM 821 C CA . GLN A 1 106 ? 15.378 -0.211 -17.078 1.00 98.44 106 GLN A CA 1
ATOM 822 C C . GLN A 1 106 ? 15.199 -0.443 -18.578 1.00 98.44 106 GLN A C 1
ATOM 824 O O . GLN A 1 106 ? 15.495 -1.534 -19.072 1.00 98.44 106 GLN A O 1
ATOM 829 N N . CYS A 1 107 ? 14.722 0.572 -19.297 1.00 98.44 107 CYS A N 1
ATOM 830 C CA . CYS A 1 107 ? 14.577 0.520 -20.747 1.00 98.44 107 CYS A CA 1
ATOM 831 C C . CYS A 1 107 ? 15.915 0.833 -21.432 1.00 98.44 107 CYS A C 1
ATOM 833 O O . CYS A 1 107 ? 16.636 1.758 -21.037 1.00 98.44 107 CYS A O 1
ATOM 835 N N . GLY A 1 108 ? 16.236 0.057 -22.462 1.00 97.81 108 GLY A N 1
ATOM 836 C CA . GLY A 1 108 ? 17.405 0.223 -23.310 1.00 97.81 108 GLY A CA 1
ATOM 837 C C . GLY A 1 108 ? 17.280 1.408 -24.275 1.00 97.81 108 GLY A C 1
ATOM 838 O O . GLY A 1 108 ? 16.234 2.060 -24.356 1.00 97.81 108 GLY A O 1
ATOM 839 N N . PRO A 1 109 ? 18.351 1.708 -25.024 1.00 98.00 109 PRO A N 1
ATOM 840 C CA . PRO A 1 109 ? 18.384 2.837 -25.954 1.00 98.00 109 PRO A CA 1
ATOM 841 C C . PRO A 1 109 ? 17.490 2.640 -27.187 1.00 98.00 109 PRO A C 1
ATOM 843 O O . PRO A 1 109 ? 17.110 3.616 -27.824 1.00 98.00 109 PRO A O 1
ATOM 846 N N . ASP A 1 110 ? 17.134 1.397 -27.515 1.00 97.31 110 ASP A N 1
ATOM 847 C CA . ASP A 1 110 ? 16.233 1.048 -28.619 1.00 97.31 110 ASP A CA 1
ATOM 848 C C . ASP A 1 110 ? 14.753 1.355 -28.323 1.00 97.31 110 ASP A C 1
ATOM 850 O O . ASP A 1 110 ? 13.914 1.285 -29.223 1.00 97.31 110 ASP A O 1
ATOM 854 N N . GLY A 1 111 ? 14.423 1.674 -27.065 1.00 97.62 111 GLY A N 1
ATOM 855 C CA . GLY A 1 111 ? 13.056 1.914 -26.612 1.00 97.62 111 GLY A CA 1
ATOM 856 C C . GLY A 1 111 ? 12.160 0.674 -26.652 1.00 97.62 111 GLY A C 1
ATOM 857 O O . GLY A 1 111 ? 10.940 0.832 -26.658 1.00 97.62 111 GLY A O 1
ATOM 858 N N . LYS A 1 112 ? 12.728 -0.537 -26.741 1.00 96.94 112 LYS A N 1
ATOM 859 C CA . LYS A 1 112 ? 11.978 -1.800 -26.922 1.00 96.94 112 LYS A CA 1
ATOM 860 C C . LYS A 1 112 ? 12.550 -2.992 -26.165 1.00 96.94 112 LYS A C 1
ATOM 862 O O . LYS A 1 112 ? 11.862 -4.003 -26.014 1.00 96.94 112 LYS A O 1
ATOM 867 N N . THR A 1 113 ? 13.786 -2.895 -25.693 1.00 97.56 113 THR A N 1
ATOM 868 C CA . THR A 1 113 ? 14.407 -3.889 -24.823 1.00 97.56 113 THR A CA 1
ATOM 869 C C . THR A 1 113 ? 14.453 -3.333 -23.409 1.00 97.56 113 THR A C 1
ATOM 871 O O . THR A 1 113 ? 14.842 -2.189 -23.201 1.00 97.56 113 THR A O 1
ATOM 874 N N . ALA A 1 114 ? 14.074 -4.132 -22.417 1.00 97.75 114 ALA A N 1
ATOM 875 C CA . ALA A 1 114 ? 14.175 -3.751 -21.016 1.00 97.75 114 ALA A CA 1
ATOM 876 C C . ALA A 1 114 ? 14.597 -4.940 -20.155 1.00 97.75 114 ALA A C 1
ATOM 878 O O . ALA A 1 114 ? 14.324 -6.095 -20.490 1.00 97.75 114 ALA A O 1
ATOM 879 N N . VAL A 1 115 ? 15.241 -4.634 -19.031 1.00 97.44 115 VAL A N 1
ATOM 880 C CA . VAL A 1 115 ? 15.543 -5.603 -17.972 1.00 97.44 115 VAL A CA 1
ATOM 881 C C . VAL A 1 115 ? 14.760 -5.203 -16.731 1.00 97.44 115 VAL A C 1
ATOM 883 O O . VAL A 1 115 ? 14.831 -4.052 -16.302 1.00 97.44 115 VAL A O 1
ATOM 886 N N . CYS A 1 116 ? 14.012 -6.148 -16.170 1.00 97.75 116 CYS A N 1
ATOM 887 C CA . CYS A 1 116 ? 13.128 -5.938 -15.029 1.00 97.75 116 CYS A CA 1
ATOM 888 C C . CYS A 1 116 ? 13.522 -6.829 -13.849 1.00 97.75 116 CYS A C 1
ATOM 890 O O . CYS A 1 116 ? 14.101 -7.902 -14.029 1.00 97.75 116 CYS A O 1
ATOM 892 N N . THR A 1 117 ? 13.151 -6.420 -12.636 1.00 97.44 117 THR A N 1
ATOM 893 C CA . THR A 1 117 ? 13.128 -7.333 -11.485 1.00 97.44 117 THR A CA 1
ATOM 894 C C . THR A 1 117 ? 12.117 -8.472 -11.700 1.00 97.44 117 THR A C 1
ATOM 896 O O . THR A 1 117 ? 11.235 -8.367 -12.548 1.00 97.44 117 THR A O 1
ATOM 899 N N . LEU A 1 118 ? 12.221 -9.553 -10.915 1.00 95.12 118 LEU A N 1
ATOM 900 C CA . LEU A 1 118 ? 11.347 -10.737 -10.998 1.00 95.12 118 LEU A CA 1
ATOM 901 C C . LEU A 1 118 ? 10.530 -10.942 -9.712 1.00 95.12 118 LEU A C 1
ATOM 903 O O . LEU A 1 118 ? 10.579 -11.989 -9.070 1.00 95.12 118 LEU A O 1
ATOM 907 N N . LYS A 1 119 ? 9.801 -9.908 -9.296 1.00 93.50 119 LYS A N 1
ATOM 908 C CA . LYS A 1 119 ? 8.840 -9.979 -8.192 1.00 93.50 119 LYS A CA 1
ATOM 909 C C . LYS A 1 119 ? 7.544 -10.619 -8.683 1.00 93.50 119 LYS A C 1
ATOM 911 O O . LYS A 1 119 ? 7.064 -10.288 -9.767 1.00 93.50 119 LYS A O 1
ATOM 916 N N . ALA A 1 120 ? 6.952 -11.475 -7.855 1.00 91.44 120 ALA A N 1
ATOM 917 C CA . ALA A 1 120 ? 5.578 -11.923 -8.042 1.00 91.44 120 ALA A CA 1
ATOM 918 C C . ALA A 1 120 ? 4.629 -10.766 -7.698 1.00 91.44 120 ALA A C 1
ATOM 920 O O . ALA A 1 120 ? 4.530 -10.363 -6.538 1.00 91.44 120 ALA A O 1
ATOM 921 N N . CYS A 1 121 ? 3.967 -10.207 -8.709 1.00 90.50 121 CYS A N 1
ATOM 922 C CA . CYS A 1 121 ? 3.054 -9.087 -8.532 1.00 90.50 121 CYS A CA 1
ATOM 923 C C . CYS A 1 121 ? 1.626 -9.591 -8.321 1.00 90.50 121 CYS A C 1
ATOM 925 O O . CYS A 1 121 ? 1.081 -10.317 -9.148 1.00 90.50 121 CYS A O 1
ATOM 927 N N . VAL A 1 122 ? 1.007 -9.176 -7.218 1.00 85.94 122 VAL A N 1
ATOM 928 C CA . VAL A 1 122 ? -0.422 -9.376 -6.965 1.00 85.94 122 VAL A CA 1
ATOM 929 C C . VAL A 1 122 ? -1.077 -8.010 -7.075 1.00 85.94 122 VAL A C 1
ATOM 931 O O . VAL A 1 122 ? -0.702 -7.094 -6.345 1.00 85.94 122 VAL A O 1
ATOM 934 N N . ARG A 1 123 ? -2.024 -7.855 -8.007 1.00 77.31 123 ARG A N 1
ATOM 935 C CA . ARG A 1 123 ? -2.774 -6.603 -8.145 1.00 77.31 123 ARG A CA 1
ATOM 936 C C . ARG A 1 123 ? -3.521 -6.335 -6.829 1.00 77.31 123 ARG A C 1
ATOM 938 O O . ARG A 1 123 ? -4.305 -7.200 -6.429 1.00 77.31 123 ARG A O 1
ATOM 945 N N . PRO A 1 124 ? -3.315 -5.182 -6.165 1.00 64.44 124 PRO A N 1
ATOM 946 C CA . PRO A 1 124 ? -4.123 -4.815 -5.009 1.00 64.44 124 PRO A CA 1
ATOM 947 C C . PRO A 1 124 ? -5.599 -4.782 -5.414 1.00 64.44 124 PRO A C 1
ATOM 949 O O . PRO A 1 124 ? -5.926 -4.315 -6.506 1.00 64.44 124 PRO A O 1
ATOM 952 N N . ALA A 1 125 ? -6.486 -5.311 -4.570 1.00 57.91 125 ALA A N 1
ATOM 953 C CA . ALA A 1 125 ? -7.920 -5.201 -4.814 1.00 57.91 125 ALA A CA 1
ATOM 954 C C . ALA A 1 125 ? -8.301 -3.709 -4.862 1.00 57.91 125 ALA A C 1
ATOM 956 O O . ALA A 1 125 ? -7.923 -2.955 -3.968 1.00 57.91 125 ALA A O 1
ATOM 957 N N . VAL A 1 126 ? -8.975 -3.287 -5.935 1.00 52.75 126 VAL A N 1
ATOM 958 C CA . VAL A 1 126 ? -9.529 -1.930 -6.085 1.00 52.75 126 VAL A CA 1
ATOM 959 C C . VAL A 1 126 ? -10.861 -1.797 -5.367 1.00 52.75 126 VAL A C 1
ATOM 961 O O . VAL A 1 126 ? -11.613 -2.797 -5.349 1.00 52.75 126 VAL A O 1
#

Organism: NCBI:txid2053667

Secondary structure (DSSP, 8-state):
-----------------------EEE-TT--EEEEESS--SS--TT-EEEETTEEEEE-TTS-EEE----------------B----TTS---TTSEEEEBTEEEEE-TTSS-EEE------PPP-

InterPro domains:
  IPR008037 Pacifastin domain [PF05375] (42-79)
  IPR008037 Pacifastin domain [PF05375] (92-123)
  IPR008037 Pacifastin domain [PS51446] (40-74)
  IPR008037 Pacifastin domain [PS51446] (89-124)

Radius of gyration: 23.1 Å; chains: 1; bounding box: 52×43×61 Å

Sequence (126 aa):
MKKMMISFALMAFVGIVAAAETQYMMDGDGVEYIVVDKAPEHCEPGKKYKVDCNLCSCLSEKDLACTRRKCVPHPVKQDIAWGPFWKHGDPCPANKEFYSECNKCQCGPDGKTAVCTLKACVRPAV

Foldseek 3Di:
DDDDPPDPDDDDDDDPDPPVPFDWDQDPVRQIEGEDQADDPFDDAQHWYCHQPWIWHQHPVRDTDIDDDDHDDDLPPDPQQADDADDAQDFADAQDWHHHGSWIWGHHNVRGDIDIDDDDHDPRDD

pLDDT: mean 80.74, std 20.77, range [28.94, 98.44]